Protein AF-T0ZLA8-F1 (afdb_monomer_lite)

Structure (mmCIF, N/CA/C/O backbone):
data_AF-T0ZLA8-F1
#
_entry.id   AF-T0ZLA8-F1
#
loop_
_atom_site.group_PDB
_atom_site.id
_atom_site.type_symbol
_atom_site.label_atom_id
_atom_site.label_alt_id
_atom_site.label_comp_id
_atom_site.label_asym_id
_atom_site.label_entity_id
_atom_site.label_seq_id
_atom_site.pdbx_PDB_ins_code
_atom_site.Cartn_x
_atom_site.Cartn_y
_atom_site.Cartn_z
_atom_site.occupancy
_atom_site.B_iso_or_equiv
_atom_site.auth_seq_id
_atom_site.auth_comp_id
_atom_site.auth_asym_id
_atom_site.auth_atom_id
_atom_site.pdbx_PDB_model_num
ATOM 1 N N . VAL A 1 1 ? -5.839 -2.295 -15.284 1.00 87.62 1 VAL A N 1
ATOM 2 C CA . VAL A 1 1 ? -5.197 -1.482 -14.223 1.00 87.62 1 VAL A CA 1
ATOM 3 C C . VAL A 1 1 ? -5.993 -1.688 -12.948 1.00 87.62 1 VAL A C 1
ATOM 5 O O . VAL A 1 1 ? -7.212 -1.743 -13.044 1.00 87.62 1 VAL A O 1
ATOM 8 N N . ILE A 1 2 ? -5.331 -1.879 -11.806 1.00 89.75 2 ILE A N 1
ATOM 9 C CA . ILE A 1 2 ? -5.981 -2.023 -10.495 1.00 89.75 2 ILE A CA 1
ATOM 10 C C . ILE A 1 2 ? -5.754 -0.714 -9.743 1.00 89.75 2 ILE A C 1
ATOM 12 O O . ILE A 1 2 ? -4.616 -0.261 -9.651 1.00 89.75 2 ILE A O 1
ATOM 16 N N . LEU A 1 3 ? -6.832 -0.113 -9.247 1.00 90.25 3 LEU A N 1
ATOM 17 C CA . LEU A 1 3 ? -6.799 1.102 -8.437 1.00 90.25 3 LEU A CA 1
ATOM 18 C C . LEU A 1 3 ? -7.184 0.747 -7.003 1.00 90.25 3 LEU A C 1
ATOM 20 O O . LEU A 1 3 ? -8.031 -0.121 -6.787 1.00 90.25 3 LEU A O 1
ATOM 24 N N . PHE A 1 4 ? -6.560 1.408 -6.036 1.00 88.94 4 PHE A N 1
ATOM 25 C CA . PHE A 1 4 ? -6.875 1.256 -4.622 1.00 88.94 4 PHE A CA 1
ATOM 26 C C . PHE A 1 4 ? -6.526 2.543 -3.875 1.00 88.94 4 PHE A C 1
ATOM 28 O O . PHE A 1 4 ? -5.631 3.282 -4.284 1.00 88.94 4 PHE A O 1
ATOM 35 N N . GLU A 1 5 ? -7.223 2.779 -2.769 1.00 91.00 5 GLU A N 1
ATOM 36 C CA . GLU A 1 5 ? -7.001 3.941 -1.911 1.00 91.00 5 GLU A CA 1
ATOM 37 C C . GLU A 1 5 ? -5.960 3.633 -0.831 1.00 91.00 5 GLU A C 1
ATOM 39 O O . GLU A 1 5 ? -6.042 2.620 -0.126 1.00 91.00 5 GLU A O 1
ATOM 44 N N . VAL A 1 6 ? -4.992 4.533 -0.667 1.00 87.25 6 VAL A N 1
ATOM 45 C CA . VAL A 1 6 ? -3.964 4.427 0.373 1.00 87.25 6 VAL A CA 1
ATOM 46 C C . VAL A 1 6 ? -4.498 5.076 1.652 1.00 87.25 6 VAL A C 1
ATOM 48 O O . VAL A 1 6 ? -4.651 6.289 1.729 1.00 87.25 6 VAL A O 1
ATOM 51 N N . GLY A 1 7 ? -4.793 4.257 2.662 1.00 88.62 7 GLY A N 1
ATOM 52 C CA . GLY A 1 7 ? -5.348 4.706 3.952 1.00 88.62 7 GLY A CA 1
ATOM 53 C C . GLY A 1 7 ? -6.216 3.662 4.660 1.00 88.62 7 GLY A C 1
ATOM 54 O O . GLY A 1 7 ? -6.604 3.845 5.813 1.00 88.62 7 GLY A O 1
ATOM 55 N N . TYR A 1 8 ? -6.499 2.558 3.970 1.00 92.12 8 TYR A N 1
ATOM 56 C CA . TYR A 1 8 ? -7.240 1.402 4.464 1.00 92.12 8 TYR A CA 1
ATOM 57 C C . TYR A 1 8 ? -6.313 0.208 4.724 1.00 92.12 8 TYR A C 1
ATOM 59 O O . TYR A 1 8 ? -5.144 0.207 4.327 1.00 92.12 8 TYR A O 1
ATOM 67 N N . GLY A 1 9 ? -6.848 -0.816 5.391 1.00 91.94 9 GLY A N 1
ATOM 68 C CA . GLY A 1 9 ? -6.156 -2.069 5.687 1.00 91.94 9 GLY A CA 1
ATOM 69 C C . GLY A 1 9 ? -5.065 -1.936 6.747 1.00 91.94 9 GLY A C 1
ATOM 70 O O . GLY A 1 9 ? -4.121 -2.726 6.770 1.00 91.94 9 GLY A O 1
ATOM 71 N N . HIS A 1 10 ? -5.157 -0.929 7.617 1.00 92.81 10 HIS A N 1
ATOM 72 C CA . HIS A 1 10 ? -4.209 -0.781 8.708 1.00 92.81 10 HIS A CA 1
ATOM 73 C C . HIS A 1 10 ? -4.454 -1.854 9.772 1.00 92.81 10 HIS A C 1
ATOM 75 O O . HIS A 1 10 ? -5.574 -2.096 10.217 1.00 92.81 10 HIS A O 1
ATOM 81 N N . TRP A 1 11 ? -3.366 -2.461 10.227 1.00 89.00 11 TRP A N 1
ATOM 82 C CA . TRP A 1 11 ? -3.334 -3.315 11.413 1.00 89.00 11 TRP A CA 1
ATOM 83 C C . TRP A 1 11 ? -2.923 -2.528 12.665 1.00 89.00 11 TRP A C 1
ATOM 85 O O . TRP A 1 11 ? -3.310 -2.880 13.773 1.00 89.00 11 TRP A O 1
ATOM 95 N N . GLY A 1 12 ? -2.172 -1.437 12.497 1.00 88.31 12 GLY A N 1
ATOM 96 C CA . GLY A 1 12 ? -1.716 -0.552 13.569 1.00 88.31 12 GLY A CA 1
ATOM 97 C C . GLY A 1 12 ? -2.285 0.864 13.461 1.00 88.31 12 GLY A C 1
ATOM 98 O O . GLY A 1 12 ? -3.330 1.074 12.853 1.00 88.31 12 GLY A O 1
ATOM 99 N N . TYR A 1 13 ? -1.586 1.851 14.031 1.00 85.25 13 TYR A N 1
ATOM 100 C CA . TYR A 1 13 ? -1.883 3.282 13.839 1.00 85.25 13 TYR A CA 1
ATOM 101 C C . TYR A 1 13 ? -3.342 3.663 14.169 1.00 85.25 13 TYR A C 1
ATOM 103 O O . TYR A 1 13 ? -4.017 4.383 13.436 1.00 85.25 13 TYR A O 1
ATOM 111 N N . GLY A 1 14 ? -3.860 3.109 15.268 1.00 87.56 14 GLY A N 1
ATOM 112 C CA . GLY A 1 14 ? -5.239 3.333 15.701 1.00 87.56 14 GLY A CA 1
ATOM 113 C C . GLY A 1 14 ? -6.279 2.408 15.067 1.00 87.56 14 GLY A C 1
ATOM 114 O O . GLY A 1 14 ? -7.438 2.528 15.426 1.00 87.56 14 GLY A O 1
ATOM 115 N N . ALA A 1 15 ? -5.915 1.470 14.185 1.00 92.00 15 ALA A N 1
ATOM 116 C CA . ALA A 1 15 ? -6.844 0.460 13.654 1.00 92.00 15 ALA A CA 1
ATOM 117 C C . ALA A 1 15 ? -7.043 -0.751 14.591 1.00 92.00 15 ALA A C 1
ATOM 119 O O . ALA A 1 15 ? -8.080 -1.420 14.555 1.00 92.00 15 ALA A O 1
ATOM 120 N N . SER A 1 16 ? -6.061 -1.024 15.455 1.00 92.81 16 SER A N 1
ATOM 121 C CA . SER A 1 16 ? -6.139 -2.046 16.505 1.00 92.81 16 SER A CA 1
ATOM 122 C C . SER A 1 16 ? -6.584 -1.466 17.844 1.00 92.81 16 SER A C 1
ATOM 124 O O . SER A 1 16 ? -6.523 -0.262 18.073 1.00 92.81 16 SER A O 1
ATOM 126 N N . ASN A 1 17 ? -7.035 -2.340 18.744 1.00 93.19 17 ASN A N 1
ATOM 127 C CA . ASN A 1 17 ? -7.282 -1.948 20.128 1.00 93.19 17 ASN A CA 1
ATOM 128 C C . ASN A 1 17 ? -5.949 -1.785 20.861 1.00 93.19 17 ASN A C 1
ATOM 130 O O . ASN A 1 17 ? -5.062 -2.623 20.708 1.00 93.19 17 ASN A O 1
ATOM 134 N N . TYR A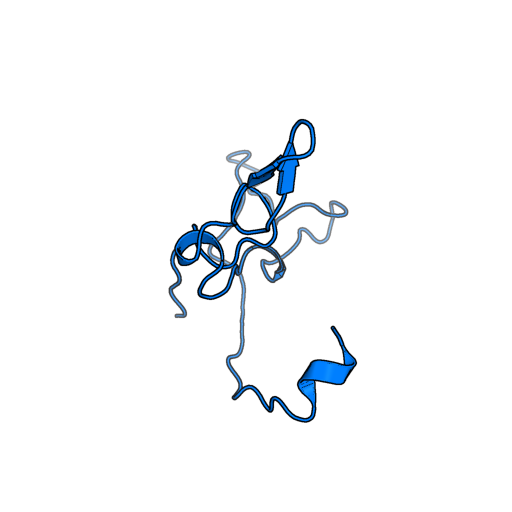 1 18 ? -5.849 -0.765 21.708 1.00 91.75 18 TYR A N 1
ATOM 135 C CA . TYR A 1 18 ? -4.668 -0.506 22.530 1.00 91.75 18 TYR A CA 1
ATOM 136 C C . TYR A 1 18 ? -5.049 -0.353 23.999 1.00 91.75 18 TYR A C 1
ATOM 138 O O . TYR A 1 18 ? -6.168 0.044 24.320 1.00 91.75 18 TYR A O 1
ATOM 146 N N . GLN A 1 19 ? -4.104 -0.646 24.890 1.00 94.19 19 GLN A N 1
ATOM 147 C CA . GLN A 1 19 ? -4.216 -0.351 26.315 1.00 94.19 19 GLN A CA 1
ATOM 148 C C . GLN A 1 19 ? -3.344 0.862 26.624 1.00 94.19 19 GLN A C 1
ATOM 150 O O . GLN A 1 19 ? -2.138 0.833 26.396 1.00 94.19 19 GLN A O 1
ATOM 155 N N . VAL A 1 20 ? -3.947 1.921 27.156 1.00 92.12 20 VAL A N 1
ATOM 156 C CA . VAL A 1 20 ? -3.237 3.133 27.575 1.00 92.12 20 VAL A CA 1
ATOM 157 C C . VAL A 1 20 ? -3.625 3.422 29.017 1.00 92.12 20 VAL A C 1
ATOM 159 O O . VAL A 1 20 ? -4.800 3.631 29.311 1.00 92.12 20 VAL A O 1
ATOM 162 N N . ALA A 1 21 ? -2.649 3.384 29.929 1.00 94.50 21 ALA A N 1
ATOM 163 C CA . ALA A 1 21 ? -2.867 3.583 31.367 1.00 94.50 21 ALA A CA 1
ATOM 164 C C . ALA A 1 21 ? -4.019 2.721 31.938 1.00 94.50 21 ALA A C 1
ATOM 166 O O . ALA A 1 21 ? -4.896 3.209 32.648 1.00 94.50 21 ALA A O 1
ATOM 167 N N . GLY A 1 22 ? -4.062 1.437 31.562 1.00 95.06 22 GLY A N 1
ATOM 168 C CA . GLY A 1 22 ? -5.099 0.491 31.998 1.00 95.06 22 GLY A CA 1
ATOM 169 C C . GLY A 1 22 ? -6.470 0.664 31.330 1.00 95.06 22 GLY A C 1
ATOM 170 O O . GLY A 1 22 ? -7.367 -0.138 31.580 1.00 95.06 22 GLY A O 1
ATOM 171 N N . LYS A 1 23 ? -6.647 1.665 30.458 1.00 94.81 23 LYS A N 1
ATOM 172 C CA . LYS A 1 23 ? -7.889 1.897 29.713 1.00 94.81 23 LYS A CA 1
ATOM 173 C C . LYS A 1 23 ? -7.781 1.363 28.291 1.00 94.81 23 LYS A C 1
ATOM 175 O O . LYS A 1 23 ? -6.777 1.581 27.610 1.00 94.81 23 LYS A O 1
ATOM 180 N N . ARG A 1 24 ? -8.857 0.725 27.829 1.00 94.25 24 ARG A N 1
ATOM 181 C CA . ARG A 1 24 ? -8.978 0.252 26.449 1.00 94.25 24 ARG A CA 1
ATOM 182 C C . ARG A 1 24 ? -9.332 1.399 25.518 1.00 94.25 24 ARG A C 1
ATOM 184 O O . ARG A 1 24 ? -10.403 1.987 25.635 1.00 94.25 24 ARG A O 1
ATOM 191 N N . VAL A 1 25 ? -8.458 1.649 24.554 1.00 93.81 25 VAL A N 1
ATOM 192 C CA . VAL A 1 25 ? -8.715 2.499 23.393 1.00 93.81 25 VAL A CA 1
ATOM 193 C C . VAL A 1 25 ? -9.168 1.591 22.256 1.00 93.81 25 VAL A C 1
ATOM 195 O O . VAL A 1 25 ? -8.442 0.681 21.848 1.00 93.81 25 VAL A O 1
ATOM 198 N N . ALA A 1 26 ? -10.399 1.792 21.789 1.00 94.44 26 ALA A N 1
ATOM 199 C CA . ALA A 1 26 ? -10.950 1.012 20.689 1.00 94.44 26 ALA A CA 1
ATOM 200 C C . ALA A 1 26 ? -10.300 1.418 19.361 1.00 94.44 26 ALA A C 1
ATOM 202 O O . ALA A 1 26 ? -10.117 2.605 19.096 1.00 94.44 26 ALA A O 1
ATOM 203 N N . GLY A 1 27 ? -9.982 0.425 18.533 1.00 93.88 27 GLY A N 1
ATOM 204 C CA . GLY A 1 27 ? -9.490 0.665 17.182 1.00 93.88 27 GLY A CA 1
ATOM 205 C C . GLY A 1 27 ? -10.568 1.255 16.268 1.00 93.88 27 GLY A C 1
ATOM 206 O O . GLY A 1 27 ? -11.748 0.90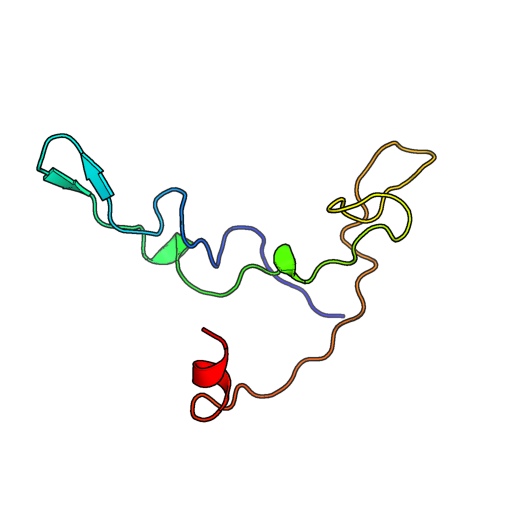4 16.359 1.00 93.88 27 GLY A O 1
ATOM 207 N N . ASP A 1 28 ? -10.151 2.133 15.365 1.00 93.81 28 ASP A N 1
ATOM 208 C CA . ASP A 1 28 ? -10.969 2.737 14.326 1.00 93.81 28 ASP A CA 1
ATOM 209 C C . ASP A 1 28 ? -11.321 1.703 13.248 1.00 93.81 28 ASP A C 1
ATOM 211 O O . ASP A 1 28 ? -10.461 1.162 12.544 1.00 93.81 28 ASP A O 1
ATOM 215 N N . LYS A 1 29 ? -12.625 1.449 13.109 1.00 92.56 29 LYS A N 1
ATOM 216 C CA . LYS A 1 29 ? -13.172 0.488 12.149 1.00 92.56 29 LYS A CA 1
ATOM 217 C C . LYS A 1 29 ? -12.893 0.886 10.701 1.00 92.56 29 LYS A C 1
ATOM 219 O O . LYS A 1 29 ? -12.726 -0.005 9.876 1.00 92.56 29 LYS A O 1
ATOM 224 N N . VAL A 1 30 ? -12.836 2.183 10.394 1.00 92.94 30 VAL A N 1
ATOM 225 C CA . VAL A 1 30 ? -12.604 2.683 9.033 1.00 92.94 30 VAL A CA 1
ATOM 226 C C . VAL A 1 30 ? -11.167 2.396 8.620 1.00 92.94 30 VAL A C 1
ATOM 228 O O . VAL A 1 30 ? -10.945 1.790 7.579 1.00 92.94 30 VAL A O 1
ATOM 231 N N . ARG A 1 31 ? -10.194 2.725 9.477 1.00 91.06 31 ARG A N 1
ATOM 232 C CA . ARG A 1 31 ? -8.766 2.463 9.211 1.00 91.06 31 ARG A CA 1
ATOM 233 C C . ARG A 1 31 ? -8.454 0.974 9.067 1.00 91.06 31 ARG A C 1
ATOM 235 O O . ARG A 1 31 ? -7.582 0.600 8.285 1.00 91.06 31 ARG A O 1
ATOM 242 N N . ARG A 1 32 ? -9.168 0.128 9.816 1.00 91.88 32 ARG A N 1
ATOM 243 C CA . ARG A 1 32 ? -9.029 -1.332 9.756 1.00 91.88 32 ARG A CA 1
ATOM 244 C C . ARG A 1 32 ? -9.671 -1.956 8.514 1.00 91.88 32 ARG A C 1
ATOM 246 O O . ARG A 1 32 ? -9.255 -3.035 8.102 1.00 91.88 32 ARG A O 1
ATOM 253 N N . ALA A 1 33 ? -10.711 -1.337 7.962 1.00 91.75 33 ALA A N 1
ATOM 254 C CA . ALA A 1 33 ? -11.451 -1.899 6.839 1.00 91.75 33 ALA A CA 1
ATOM 255 C C . ALA A 1 33 ? -10.589 -1.982 5.571 1.00 91.75 33 ALA A C 1
ATOM 257 O O . ALA A 1 33 ? -9.619 -1.245 5.425 1.00 91.75 33 ALA A O 1
ATOM 258 N N . GLY A 1 34 ? -10.978 -2.850 4.634 1.00 91.00 34 GLY A N 1
ATOM 259 C CA . GLY A 1 34 ? -10.321 -2.977 3.333 1.00 91.00 34 GLY A CA 1
ATOM 260 C C . GLY A 1 34 ? -8.965 -3.684 3.390 1.00 91.00 34 GLY A C 1
ATOM 261 O O . GLY A 1 34 ? -8.728 -4.536 4.244 1.00 91.00 34 GLY A O 1
ATOM 262 N N . ILE A 1 35 ? -8.093 -3.348 2.439 1.00 88.75 35 ILE A N 1
ATOM 263 C CA . ILE A 1 35 ? -6.764 -3.945 2.275 1.00 88.75 35 ILE A CA 1
ATOM 264 C C . ILE A 1 35 ? -5.724 -2.858 2.022 1.00 88.75 35 ILE A C 1
ATOM 266 O O . ILE A 1 35 ? -6.025 -1.828 1.421 1.00 88.75 35 ILE A O 1
ATOM 270 N N . HIS A 1 36 ? -4.493 -3.117 2.453 1.00 90.62 36 HIS A N 1
ATOM 271 C CA . HIS A 1 36 ? -3.351 -2.252 2.195 1.00 90.62 36 HIS A CA 1
ATOM 272 C C . HIS A 1 36 ? -2.419 -2.939 1.198 1.00 90.62 36 HIS A C 1
ATOM 274 O O . HIS A 1 36 ? -1.928 -4.029 1.485 1.00 90.62 36 HIS A O 1
ATOM 280 N N . LEU A 1 37 ? -2.174 -2.331 0.033 1.00 91.06 37 LEU A N 1
ATOM 281 C CA . LEU A 1 37 ? -1.399 -2.982 -1.035 1.00 91.06 37 LEU A CA 1
ATOM 282 C C . LEU A 1 37 ? 0.095 -2.635 -1.046 1.00 91.06 37 LEU A C 1
ATOM 284 O O . LEU A 1 37 ? 0.835 -3.239 -1.818 1.00 91.06 37 LEU A O 1
ATOM 288 N N . ASN A 1 38 ? 0.582 -1.749 -0.169 1.00 89.88 38 ASN A N 1
ATOM 289 C CA . ASN A 1 38 ? 2.024 -1.483 -0.064 1.00 89.88 38 ASN A CA 1
ATOM 290 C C . ASN A 1 38 ? 2.883 -2.754 0.120 1.00 89.88 38 ASN A C 1
ATOM 292 O O . ASN A 1 38 ? 3.929 -2.828 -0.523 1.00 89.88 38 ASN A O 1
ATOM 296 N N . PRO A 1 39 ? 2.473 -3.779 0.903 1.00 89.06 39 PRO A N 1
ATOM 297 C CA . PRO A 1 39 ? 3.279 -4.986 1.097 1.00 89.06 39 PRO A CA 1
ATOM 298 C C . PRO A 1 39 ? 3.514 -5.815 -0.171 1.00 89.06 39 PRO A C 1
ATOM 300 O O . PRO A 1 39 ? 4.477 -6.574 -0.219 1.00 89.06 39 PRO A O 1
ATOM 303 N N . ILE A 1 40 ? 2.654 -5.690 -1.188 1.00 89.31 40 ILE A N 1
ATOM 304 C CA . ILE A 1 40 ? 2.785 -6.435 -2.450 1.00 89.31 40 ILE A CA 1
ATOM 305 C C . ILE A 1 40 ? 3.429 -5.607 -3.568 1.00 89.31 40 ILE A C 1
ATOM 307 O O . ILE A 1 40 ? 3.560 -6.092 -4.693 1.00 89.31 40 ILE A O 1
ATOM 311 N N . MET A 1 41 ? 3.813 -4.358 -3.287 1.00 91.94 41 MET A N 1
ATOM 312 C CA . MET A 1 41 ? 4.479 -3.512 -4.273 1.00 91.94 41 MET A CA 1
ATOM 313 C C . MET A 1 41 ? 5.840 -4.081 -4.659 1.00 91.94 41 MET A C 1
ATOM 315 O O . MET A 1 41 ? 6.525 -4.736 -3.870 1.00 91.94 41 MET A O 1
ATOM 319 N N . ARG A 1 42 ? 6.242 -3.822 -5.904 1.00 93.12 42 ARG A N 1
ATOM 320 C CA . ARG A 1 42 ? 7.514 -4.294 -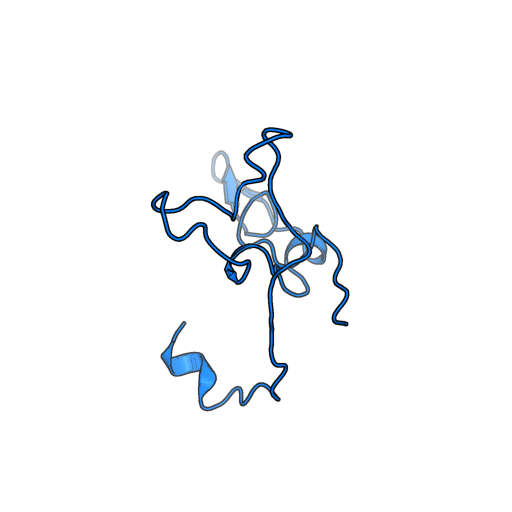6.439 1.00 93.12 42 ARG A CA 1
ATOM 321 C C . ARG A 1 42 ? 8.683 -3.748 -5.614 1.00 93.12 42 ARG A C 1
ATOM 323 O O . ARG A 1 42 ? 8.882 -2.537 -5.515 1.00 93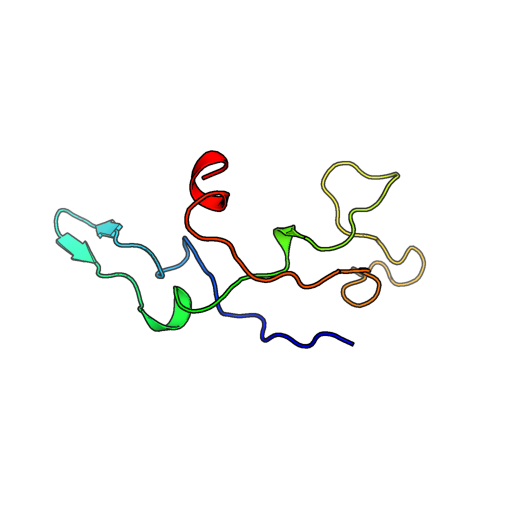.12 42 ARG A O 1
ATOM 330 N N . ARG A 1 43 ? 9.481 -4.669 -5.073 1.00 93.56 43 ARG A N 1
ATOM 331 C CA . ARG A 1 43 ? 10.756 -4.360 -4.420 1.00 93.56 43 ARG A CA 1
ATOM 332 C C . ARG A 1 43 ? 11.851 -4.098 -5.442 1.00 93.56 43 ARG A C 1
ATOM 334 O O . ARG A 1 43 ? 11.807 -4.623 -6.560 1.00 93.56 43 ARG A O 1
ATOM 341 N N . ASP A 1 44 ? 12.823 -3.308 -5.023 1.00 93.88 44 ASP A N 1
ATOM 342 C CA . ASP A 1 44 ? 14.062 -3.123 -5.754 1.00 93.88 44 ASP A CA 1
ATOM 343 C C . ASP A 1 44 ? 14.878 -4.433 -5.734 1.00 93.88 44 ASP A C 1
ATOM 345 O O . ASP A 1 4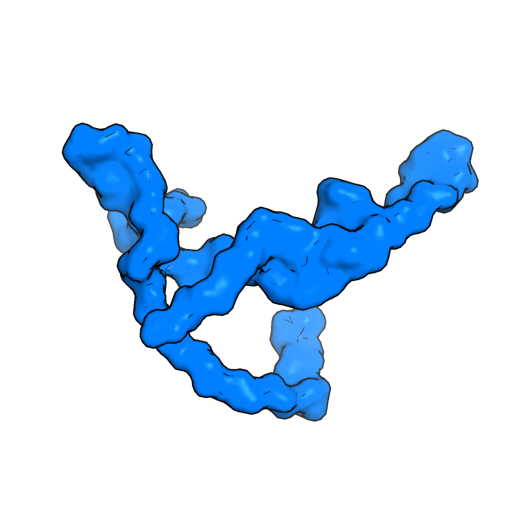4 ? 15.000 -5.050 -4.669 1.00 93.88 44 ASP A O 1
ATOM 349 N N . PRO A 1 45 ? 15.369 -4.927 -6.885 1.00 93.38 45 PRO A N 1
ATOM 350 C CA . PRO A 1 45 ? 16.172 -6.147 -6.922 1.00 93.38 45 PRO A CA 1
ATOM 351 C C . PRO A 1 45 ? 17.570 -5.960 -6.318 1.00 93.38 45 PRO A C 1
ATOM 353 O O . PRO A 1 45 ? 18.134 -6.938 -5.828 1.00 93.38 45 PRO A O 1
ATOM 356 N N . ASP A 1 46 ? 18.101 -4.736 -6.324 1.00 94.81 46 ASP A N 1
ATOM 357 C CA . ASP A 1 46 ? 19.485 -4.439 -5.954 1.00 94.81 46 ASP A CA 1
ATOM 358 C C . ASP A 1 46 ? 19.601 -3.898 -4.520 1.00 94.81 46 ASP A C 1
ATOM 360 O O . ASP A 1 46 ? 20.681 -3.921 -3.925 1.00 94.81 46 ASP A O 1
ATOM 364 N N . VAL A 1 47 ? 18.485 -3.455 -3.924 1.00 93.25 47 VAL A N 1
ATOM 365 C CA . VAL A 1 47 ? 18.452 -2.907 -2.562 1.00 93.25 47 VAL A CA 1
ATOM 366 C C . VAL A 1 47 ? 17.485 -3.682 -1.667 1.00 93.25 47 VAL A C 1
ATOM 368 O O . VAL A 1 47 ? 16.260 -3.613 -1.796 1.00 93.25 47 VAL A O 1
ATOM 371 N N . TRP A 1 48 ? 18.045 -4.409 -0.697 1.00 91.56 48 TRP A N 1
ATOM 372 C CA . TRP A 1 48 ? 17.271 -5.241 0.224 1.00 91.56 48 TRP A CA 1
ATOM 373 C C . TRP A 1 48 ? 16.195 -4.438 0.971 1.00 91.56 48 TRP A C 1
ATOM 375 O O . TRP A 1 48 ? 16.470 -3.396 1.557 1.00 91.56 48 TRP A O 1
ATOM 385 N N . GLN A 1 49 ? 14.967 -4.969 0.971 1.00 88.44 49 GLN A N 1
ATOM 386 C CA . GLN A 1 49 ? 13.785 -4.399 1.639 1.00 88.44 49 GLN A CA 1
ATOM 387 C C . GLN A 1 49 ? 13.344 -3.000 1.179 1.00 88.44 49 GLN A C 1
ATOM 389 O O . GLN A 1 49 ? 12.416 -2.448 1.767 1.00 88.44 49 GLN A O 1
ATOM 394 N N . MET A 1 50 ? 13.906 -2.464 0.096 1.00 91.94 50 MET A N 1
ATOM 395 C CA . MET A 1 50 ? 13.448 -1.198 -0.469 1.00 91.94 50 MET A CA 1
ATOM 396 C C . MET A 1 50 ? 12.421 -1.410 -1.581 1.00 91.94 50 MET A C 1
ATOM 398 O O . MET A 1 50 ? 12.406 -2.428 -2.280 1.00 91.94 50 MET A O 1
ATOM 402 N N . ALA A 1 51 ? 11.532 -0.431 -1.733 1.00 93.31 51 ALA A N 1
ATOM 403 C CA . ALA A 1 51 ? 10.684 -0.324 -2.912 1.00 93.31 51 ALA A CA 1
ATOM 404 C C . ALA A 1 51 ? 11.534 0.062 -4.131 1.00 93.31 51 ALA A C 1
ATOM 406 O O . ALA A 1 51 ? 12.598 0.659 -3.970 1.00 93.31 51 ALA A O 1
ATOM 407 N N . LEU A 1 52 ? 11.052 -0.267 -5.331 1.00 94.81 52 LEU A N 1
ATOM 408 C CA . LEU A 1 52 ? 11.748 0.054 -6.577 1.00 94.81 52 LEU A CA 1
ATOM 409 C C . LEU A 1 52 ? 12.070 1.556 -6.659 1.00 94.81 52 LEU A C 1
ATOM 411 O O . LEU A 1 52 ? 11.160 2.387 -6.568 1.00 94.81 52 LEU A O 1
ATOM 415 N N . MET A 1 53 ? 13.349 1.884 -6.837 1.00 93.88 53 MET A N 1
ATOM 416 C CA . MET A 1 53 ? 13.825 3.266 -6.838 1.00 93.88 53 MET A CA 1
ATOM 417 C C . MET A 1 53 ? 13.841 3.867 -8.243 1.00 93.88 53 MET A C 1
ATOM 419 O O . MET A 1 53 ? 14.176 3.208 -9.228 1.00 93.88 53 MET A O 1
ATOM 423 N N . ASP A 1 54 ? 13.529 5.155 -8.330 1.00 93.31 54 ASP A N 1
ATOM 424 C CA . ASP A 1 54 ? 13.906 5.979 -9.473 1.00 93.31 54 ASP A CA 1
ATOM 425 C C . ASP A 1 54 ? 15.297 6.573 -9.220 1.00 93.31 54 ASP A C 1
ATOM 427 O O . ASP A 1 54 ? 15.459 7.478 -8.401 1.00 93.31 54 ASP A O 1
ATOM 431 N N . LEU A 1 55 ? 16.299 6.068 -9.940 1.00 91.81 55 LEU A N 1
ATOM 432 C CA . LEU A 1 55 ? 17.698 6.471 -9.774 1.00 91.81 55 LEU A CA 1
ATOM 433 C C . LEU A 1 55 ? 17.970 7.925 -10.179 1.00 91.81 55 LEU A C 1
ATOM 435 O O . LEU A 1 55 ? 18.940 8.508 -9.706 1.00 91.81 55 LEU A O 1
ATOM 439 N N . THR A 1 56 ? 17.147 8.509 -11.054 1.00 94.81 56 THR A N 1
ATOM 440 C CA . THR A 1 56 ? 17.360 9.888 -11.521 1.00 94.81 56 THR A CA 1
ATOM 441 C C . THR A 1 56 ? 16.670 10.888 -10.598 1.00 94.81 56 THR A C 1
ATOM 443 O O . THR A 1 56 ? 17.264 11.901 -10.237 1.00 94.81 56 THR A O 1
ATOM 446 N N . GLY A 1 57 ? 15.426 10.606 -10.200 1.00 94.12 57 GLY A N 1
ATOM 447 C CA . GLY A 1 57 ? 14.630 11.488 -9.343 1.00 94.12 57 GLY A CA 1
ATOM 448 C C . GLY A 1 57 ? 14.770 11.245 -7.837 1.00 94.12 57 GLY A C 1
ATOM 449 O O . GLY A 1 57 ? 14.270 12.048 -7.053 1.00 94.12 57 GLY A O 1
ATOM 450 N N . GLY A 1 58 ? 15.399 10.144 -7.408 1.00 92.50 58 GLY A N 1
ATOM 451 C CA . GLY A 1 58 ? 15.516 9.765 -5.992 1.00 92.50 58 GLY A CA 1
ATOM 452 C C . GLY A 1 58 ? 14.184 9.382 -5.335 1.00 92.50 58 GLY A C 1
ATOM 453 O O . GLY A 1 58 ? 14.060 9.424 -4.112 1.00 92.50 58 GLY A O 1
ATOM 454 N N . SER A 1 59 ? 13.169 9.058 -6.139 1.00 94.38 59 SER A N 1
ATOM 455 C CA . SER A 1 59 ? 11.807 8.772 -5.682 1.00 94.38 59 SER A CA 1
ATOM 456 C C . SER A 1 59 ? 11.516 7.267 -5.611 1.00 94.38 59 SER A C 1
ATOM 458 O O . SER A 1 59 ? 12.352 6.430 -5.958 1.00 94.38 59 SER A O 1
ATOM 460 N N . VAL A 1 60 ? 10.315 6.914 -5.144 1.00 94.06 60 VAL A N 1
ATOM 461 C CA . VAL A 1 60 ? 9.822 5.531 -5.093 1.00 94.06 60 VAL A CA 1
ATOM 462 C C . VAL A 1 60 ? 8.804 5.297 -6.205 1.00 94.06 60 VAL A C 1
ATOM 464 O O . VAL A 1 60 ? 7.876 6.084 -6.397 1.00 94.06 60 VAL A O 1
ATOM 467 N N . VAL A 1 61 ? 8.934 4.172 -6.905 1.00 93.56 61 VAL A N 1
ATOM 468 C CA . VAL A 1 61 ? 8.043 3.793 -8.003 1.00 93.56 61 VAL A CA 1
ATOM 469 C C . VAL A 1 61 ? 6.845 2.991 -7.481 1.00 93.56 61 VAL A C 1
ATOM 471 O O . VAL A 1 61 ? 6.937 1.786 -7.256 1.00 93.56 61 VAL A O 1
ATOM 474 N N . PHE A 1 62 ? 5.681 3.637 -7.360 1.00 89.06 62 PHE A N 1
ATOM 475 C CA . PHE A 1 62 ? 4.444 2.985 -6.889 1.00 89.06 62 PHE A CA 1
ATOM 476 C C . PHE A 1 62 ? 3.591 2.337 -7.992 1.00 89.06 62 PHE A C 1
ATOM 478 O O . PHE A 1 62 ? 2.761 1.478 -7.705 1.00 89.06 62 PHE A O 1
ATOM 485 N N . TYR A 1 63 ? 3.783 2.717 -9.257 1.00 89.12 63 TYR A N 1
ATOM 486 C CA . TYR A 1 63 ? 2.845 2.372 -10.338 1.00 89.12 63 TYR A CA 1
ATOM 487 C C . TYR A 1 63 ? 3.292 1.201 -11.231 1.00 89.12 63 TYR A C 1
ATOM 489 O O . TYR A 1 63 ? 2.522 0.745 -12.071 1.00 89.12 63 TYR A O 1
ATOM 497 N N . ASN A 1 64 ? 4.508 0.671 -11.038 1.00 90.19 64 ASN A N 1
ATOM 498 C CA . ASN A 1 64 ? 5.093 -0.387 -11.882 1.00 90.19 64 ASN A CA 1
ATOM 499 C C . ASN A 1 64 ? 5.049 -1.788 -11.243 1.00 90.19 64 ASN A C 1
ATOM 501 O O . ASN A 1 64 ? 5.940 -2.618 -11.462 1.00 90.19 64 ASN A O 1
ATOM 505 N N . THR A 1 65 ? 4.001 -2.075 -10.472 1.00 92.12 65 THR A N 1
ATOM 506 C CA . THR A 1 65 ? 3.754 -3.410 -9.912 1.00 92.12 65 THR A CA 1
ATOM 507 C C . THR A 1 65 ? 2.774 -4.175 -10.799 1.00 92.12 65 THR A C 1
ATOM 509 O O . THR A 1 65 ? 1.645 -3.739 -11.021 1.00 92.12 65 THR A O 1
ATOM 512 N N . ARG A 1 66 ? 3.185 -5.346 -11.303 1.00 92.31 66 ARG A N 1
ATOM 513 C CA . ARG A 1 66 ? 2.266 -6.296 -11.949 1.00 92.31 66 ARG A CA 1
ATOM 514 C C . ARG A 1 66 ? 1.579 -7.124 -10.869 1.00 92.31 66 ARG A C 1
ATOM 51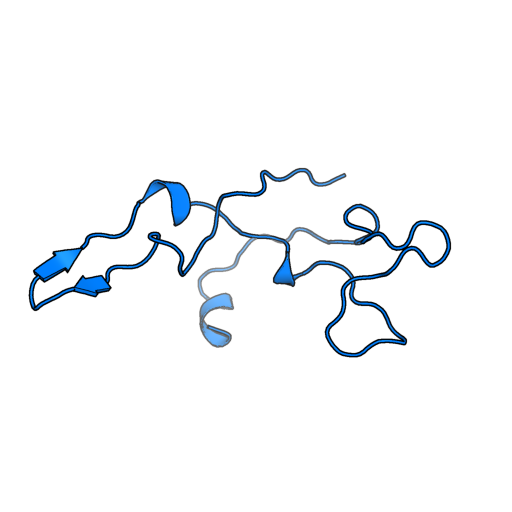6 O O . ARG A 1 66 ? 2.255 -7.694 -10.022 1.00 92.31 66 ARG A O 1
ATOM 523 N N . ALA A 1 67 ? 0.258 -7.217 -10.936 1.00 90.50 67 ALA A N 1
ATOM 524 C CA . ALA A 1 67 ? -0.543 -7.985 -9.993 1.00 90.50 67 ALA A CA 1
ATOM 525 C C . ALA A 1 67 ? -1.623 -8.787 -10.726 1.00 90.50 67 ALA A C 1
ATOM 527 O O . ALA A 1 67 ? -2.069 -8.412 -11.814 1.00 90.50 67 ALA A O 1
ATOM 528 N N . ARG A 1 68 ? -2.046 -9.886 -10.103 1.00 91.31 68 ARG A N 1
ATOM 529 C CA . ARG A 1 68 ? -3.183 -10.713 -10.510 1.00 91.31 68 ARG A CA 1
ATOM 530 C C . ARG A 1 68 ? -4.205 -10.692 -9.380 1.00 91.31 68 ARG A C 1
ATOM 532 O O . ARG A 1 68 ? -3.823 -10.773 -8.218 1.00 91.31 68 ARG A O 1
ATOM 539 N N . VAL A 1 69 ? -5.483 -10.597 -9.729 1.00 90.56 69 VAL A N 1
ATOM 540 C CA . VAL A 1 69 ? -6.585 -10.723 -8.771 1.00 90.56 69 VAL A CA 1
ATOM 541 C C . VAL A 1 69 ? -7.152 -12.125 -8.883 1.00 90.56 69 VAL A C 1
ATOM 543 O O . VAL A 1 69 ? -7.444 -12.591 -9.983 1.00 90.56 69 VAL A O 1
ATOM 546 N N . GLU A 1 70 ? -7.321 -12.775 -7.743 1.00 90.75 70 GLU A N 1
ATOM 547 C CA . GLU A 1 70 ? -7.976 -14.072 -7.630 1.00 90.75 70 GLU A CA 1
ATOM 548 C C . GLU A 1 70 ? -9.086 -13.983 -6.590 1.00 90.75 70 GLU A C 1
ATOM 550 O O . GLU A 1 70 ? -9.090 -13.098 -5.730 1.00 90.75 70 GLU A O 1
ATOM 555 N N . ARG A 1 71 ? -10.067 -14.881 -6.692 1.00 90.25 71 ARG A N 1
ATOM 556 C CA . ARG A 1 71 ? -11.107 -14.985 -5.672 1.00 90.25 71 ARG A CA 1
ATOM 557 C C . ARG A 1 71 ? -10.459 -15.520 -4.397 1.00 90.25 71 ARG A C 1
ATOM 559 O O . ARG A 1 71 ? -9.823 -16.565 -4.446 1.00 90.25 71 ARG A O 1
ATOM 566 N N . ALA A 1 72 ? -10.652 -14.812 -3.289 1.00 83.44 72 ALA A N 1
ATOM 567 C CA . ALA A 1 72 ? -10.257 -15.312 -1.980 1.00 83.44 72 ALA A CA 1
ATOM 568 C C . ALA A 1 72 ? -11.094 -16.554 -1.637 1.00 83.44 72 ALA A C 1
ATOM 570 O O . ALA A 1 72 ? -12.328 -16.481 -1.591 1.00 83.44 72 ALA A O 1
ATOM 571 N N . ASP A 1 73 ? -10.421 -17.675 -1.394 1.00 82.75 73 ASP A N 1
ATOM 572 C CA . ASP A 1 73 ? -11.013 -18.909 -0.889 1.00 82.75 73 ASP A CA 1
ATOM 573 C C . ASP A 1 73 ? -10.734 -18.933 0.619 1.00 82.75 73 ASP A C 1
ATOM 575 O O . ASP A 1 73 ? -9.743 -19.496 1.084 1.00 82.75 73 ASP A O 1
ATOM 579 N N . MET A 1 74 ? -11.635 -18.345 1.412 1.00 64.19 74 MET A N 1
ATOM 580 C CA . MET A 1 74 ? -11.462 -18.181 2.869 1.00 64.19 74 MET A CA 1
ATOM 581 C C . MET A 1 74 ? -11.203 -19.497 3.633 1.00 64.19 74 MET A C 1
ATOM 583 O O . MET A 1 74 ? -10.752 -19.461 4.770 1.00 64.19 74 MET A O 1
ATOM 587 N N . ALA A 1 75 ? -11.482 -20.661 3.037 1.00 62.78 75 ALA A N 1
ATOM 588 C CA . ALA A 1 75 ? -11.170 -21.973 3.611 1.00 62.78 75 ALA A CA 1
ATOM 589 C C . ALA A 1 75 ? -9.702 -22.413 3.415 1.00 62.78 75 ALA A C 1
ATOM 591 O O . ALA A 1 75 ? -9.220 -23.256 4.165 1.00 62.78 75 ALA A O 1
ATOM 592 N N . LYS A 1 76 ? -8.992 -21.869 2.418 1.00 58.88 76 LYS A N 1
ATOM 593 C CA . LYS A 1 76 ? -7.585 -22.186 2.104 1.00 58.88 76 LYS A CA 1
ATOM 594 C C . LYS A 1 76 ? -6.623 -21.108 2.605 1.00 58.88 76 LYS A C 1
ATOM 596 O O . LYS A 1 76 ? -5.518 -21.425 3.032 1.00 58.88 76 LYS A O 1
ATOM 601 N N . ASP A 1 77 ? -7.066 -19.853 2.610 1.00 58.88 77 ASP A N 1
ATOM 602 C CA . ASP A 1 77 ? -6.202 -18.690 2.857 1.00 58.88 77 ASP A CA 1
ATOM 603 C C . ASP A 1 77 ? -5.880 -18.450 4.349 1.00 58.88 77 ASP A C 1
ATOM 605 O O . ASP A 1 77 ? -4.974 -17.688 4.675 1.00 58.88 77 ASP A O 1
ATOM 609 N N . VAL A 1 78 ? -6.558 -19.145 5.275 1.00 54.34 78 VAL A N 1
ATOM 610 C CA . VAL A 1 78 ? -6.267 -19.100 6.728 1.00 54.34 78 VAL A CA 1
ATOM 611 C C . VAL A 1 78 ? -4.994 -19.883 7.087 1.00 54.34 78 VAL A C 1
ATOM 613 O O . VAL A 1 78 ? -4.443 -19.700 8.165 1.00 54.34 78 VAL A O 1
ATOM 616 N N . ALA A 1 79 ? -4.471 -20.720 6.185 1.00 42.41 79 ALA A N 1
ATOM 617 C CA . ALA A 1 79 ? -3.246 -21.488 6.425 1.00 42.41 79 ALA A CA 1
ATOM 618 C C . ALA A 1 79 ? -1.951 -20.643 6.394 1.00 42.41 79 ALA A C 1
ATOM 620 O O . ALA A 1 79 ? -0.894 -21.152 6.759 1.00 42.41 79 ALA A O 1
ATOM 621 N N . TYR A 1 80 ? -2.023 -19.378 5.961 1.00 44.59 80 TYR A N 1
ATOM 622 C CA . TYR A 1 80 ? -0.879 -18.462 5.829 1.00 44.59 80 TYR A CA 1
ATOM 623 C C . TYR A 1 80 ? -0.963 -17.213 6.729 1.00 44.59 80 TYR A C 1
ATOM 625 O O . TYR A 1 80 ? -0.144 -16.305 6.569 1.00 44.59 80 TYR A O 1
ATOM 633 N N . ALA A 1 81 ? -1.935 -17.154 7.649 1.00 37.69 81 ALA A N 1
ATOM 634 C CA . ALA A 1 81 ? -2.142 -16.032 8.572 1.00 37.69 81 ALA A CA 1
ATOM 635 C C . ALA A 1 81 ? -1.631 -16.328 9.989 1.00 37.69 81 ALA A C 1
ATOM 637 O O . ALA A 1 81 ? -1.829 -17.468 10.464 1.00 37.69 81 ALA A O 1
#

Secondary structure (DSSP, 8-state):
-----TT---SSTTSS-EEETTEEEPPPHHHHSS---GGGSPBPSSSTTPBPEETTTTEE--S----------TTTGGGG-

Radius of gyration: 16.77 Å; chains: 1; bounding box: 33×34×46 Å

pLDDT: mean 87.7, std 12.12, range [37.69, 95.06]

Foldseek 3Di:
DDDDDAQAQDPDPQQPWDADPNDIRHRDVRNNDDHHCPVQADCPPVDPPHAHADPVPRDHDRPPGDDDDDDDPVVPVVVPD

Organism: NCBI:txid410659

Sequence (81 aa):
VILFEVGYGHWGYGASNYQVAGKRVAGDKVRRAGIHLNPIMRRDPDVWQMALMDLTGGSVVFYNTRARVERADMAKDVAYA